Protein AF-A0A661B472-F1 (afdb_monomer_lite)

Radius of gyration: 20.96 Å; chains: 1; bounding box: 34×39×76 Å

Structure (mmCIF, N/CA/C/O backbone):
data_AF-A0A661B472-F1
#
_entry.id   AF-A0A661B472-F1
#
loop_
_atom_site.group_PDB
_atom_site.id
_atom_site.type_symbol
_atom_site.label_atom_id
_atom_site.label_alt_id
_atom_site.label_comp_id
_atom_site.label_asym_id
_atom_site.label_entity_id
_atom_site.label_seq_id
_atom_site.pdbx_PDB_ins_code
_atom_site.Cartn_x
_atom_site.Cartn_y
_atom_site.Cartn_z
_atom_site.occupancy
_atom_site.B_iso_or_equiv
_atom_site.auth_seq_id
_atom_site.auth_comp_id
_atom_site.auth_asym_id
_atom_site.auth_atom_id
_atom_site.pdbx_PDB_model_num
ATOM 1 N N . MET A 1 1 ? 17.988 5.724 -8.529 1.00 59.34 1 MET A N 1
ATOM 2 C CA . MET A 1 1 ? 16.675 5.084 -8.327 1.00 59.34 1 MET A CA 1
ATOM 3 C C . MET A 1 1 ? 15.599 6.137 -8.534 1.00 59.34 1 MET A C 1
ATOM 5 O O . MET A 1 1 ? 15.935 7.316 -8.488 1.00 59.34 1 MET A O 1
ATOM 9 N N . THR A 1 2 ? 14.362 5.746 -8.835 1.00 67.50 2 THR A N 1
ATOM 10 C CA . THR A 1 2 ? 13.225 6.681 -8.878 1.00 67.50 2 THR A CA 1
ATOM 11 C C . THR A 1 2 ? 12.244 6.299 -7.786 1.00 67.50 2 THR A C 1
ATOM 13 O O . THR A 1 2 ? 11.668 5.210 -7.836 1.00 67.50 2 THR A O 1
ATOM 16 N N . ASP A 1 3 ? 12.082 7.196 -6.822 1.00 73.06 3 ASP A N 1
ATOM 17 C CA . ASP A 1 3 ? 11.062 7.121 -5.786 1.00 73.06 3 ASP A CA 1
ATOM 18 C C . ASP A 1 3 ? 9.751 7.672 -6.338 1.00 73.06 3 ASP A C 1
ATOM 20 O O . ASP A 1 3 ? 9.661 8.852 -6.678 1.00 73.06 3 ASP A O 1
ATOM 24 N N . ASN A 1 4 ? 8.733 6.818 -6.430 1.00 85.06 4 ASN A N 1
ATOM 25 C CA . ASN A 1 4 ? 7.393 7.231 -6.828 1.00 85.06 4 ASN A CA 1
ATOM 26 C C . ASN A 1 4 ? 6.457 7.117 -5.627 1.00 85.06 4 ASN A C 1
ATOM 28 O O . ASN A 1 4 ? 6.418 6.088 -4.951 1.00 85.06 4 ASN A O 1
ATOM 32 N N . VAL A 1 5 ? 5.710 8.186 -5.352 1.00 89.44 5 VAL A N 1
ATOM 33 C CA . VAL A 1 5 ? 4.628 8.155 -4.365 1.00 89.44 5 VAL A CA 1
ATOM 34 C C . VAL A 1 5 ? 3.355 7.738 -5.087 1.00 89.44 5 VAL A C 1
ATOM 36 O O . VAL A 1 5 ? 2.920 8.393 -6.031 1.00 89.44 5 VAL A O 1
ATOM 39 N N . GLU A 1 6 ? 2.771 6.632 -4.645 1.00 90.75 6 GLU A N 1
ATOM 40 C CA . GLU A 1 6 ? 1.539 6.065 -5.185 1.00 90.75 6 GLU A CA 1
ATOM 41 C C . GLU A 1 6 ? 0.468 5.985 -4.093 1.00 90.75 6 GLU A C 1
ATOM 43 O O . GLU A 1 6 ? 0.762 6.026 -2.898 1.00 90.75 6 GLU A O 1
ATOM 48 N N . SER A 1 7 ? -0.797 5.854 -4.500 1.00 91.31 7 SER A N 1
ATOM 49 C CA . SER A 1 7 ? -1.911 5.672 -3.569 1.00 91.31 7 SER A CA 1
ATOM 50 C C . SER A 1 7 ? -2.473 4.258 -3.663 1.00 91.31 7 SER A C 1
ATOM 52 O O . SER A 1 7 ? -2.748 3.747 -4.748 1.00 91.31 7 SER A O 1
ATOM 54 N N . VAL A 1 8 ? -2.668 3.619 -2.510 1.00 91.81 8 VAL A N 1
ATOM 55 C CA . VAL A 1 8 ? -3.311 2.310 -2.401 1.00 91.81 8 VAL A CA 1
ATOM 56 C C . VAL A 1 8 ? -4.576 2.426 -1.573 1.00 91.81 8 VAL A C 1
ATOM 58 O O . VAL A 1 8 ? -4.615 3.050 -0.515 1.00 91.81 8 VAL A O 1
ATOM 61 N N . THR A 1 9 ? -5.643 1.818 -2.069 1.00 92.62 9 THR A N 1
ATOM 62 C CA . THR A 1 9 ? -6.937 1.815 -1.396 1.00 92.62 9 THR A CA 1
ATOM 63 C C . THR A 1 9 ? -7.198 0.449 -0.781 1.00 92.62 9 THR A C 1
ATOM 65 O O . THR A 1 9 ? -7.338 -0.541 -1.495 1.00 92.62 9 THR A O 1
ATOM 68 N N . ILE A 1 10 ? -7.339 0.407 0.541 1.00 90.62 10 ILE A N 1
ATOM 69 C CA . ILE A 1 10 ? -7.820 -0.766 1.266 1.00 90.62 10 ILE A CA 1
ATOM 70 C C . ILE A 1 10 ? -9.335 -0.640 1.394 1.00 90.62 10 ILE A C 1
ATOM 72 O O . ILE A 1 10 ? -9.843 0.192 2.146 1.00 90.62 10 ILE A O 1
ATOM 76 N N . ALA A 1 11 ? -10.068 -1.454 0.632 1.00 89.12 11 ALA A N 1
ATOM 77 C CA . ALA A 1 11 ? -11.529 -1.398 0.584 1.00 89.12 11 ALA A CA 1
ATOM 78 C C . ALA A 1 11 ?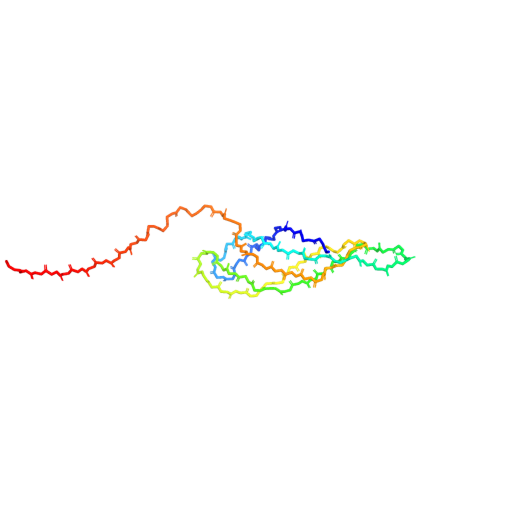 -12.186 -1.732 1.933 1.00 89.12 11 ALA A C 1
ATOM 80 O O . ALA A 1 11 ? -13.230 -1.172 2.262 1.00 89.12 11 ALA A O 1
ATOM 81 N N . PHE A 1 12 ? -11.563 -2.617 2.714 1.00 89.56 12 PHE A N 1
ATOM 82 C CA . PHE A 1 12 ? -12.119 -3.109 3.966 1.00 89.56 12 PHE A CA 1
ATOM 83 C C . PHE A 1 12 ? -11.048 -3.197 5.052 1.00 89.56 12 PHE A C 1
ATOM 85 O O . PHE A 1 12 ? -10.252 -4.133 5.093 1.00 89.56 12 PHE A O 1
ATOM 92 N N . CYS A 1 13 ? -11.035 -2.214 5.953 1.00 89.81 13 CYS A N 1
ATOM 93 C CA . CYS A 1 13 ? -10.231 -2.288 7.165 1.00 89.81 13 CYS A CA 1
ATOM 94 C C . CYS A 1 13 ? -10.798 -3.365 8.109 1.00 89.81 13 CYS A C 1
ATOM 96 O O . CYS A 1 13 ? -11.981 -3.289 8.460 1.00 89.81 13 CYS A O 1
ATOM 98 N N . PRO A 1 14 ? -9.986 -4.325 8.590 1.00 92.50 14 PRO A N 1
ATOM 99 C CA . PRO A 1 14 ? -10.469 -5.385 9.474 1.00 92.50 14 PRO A CA 1
ATOM 100 C C . PRO A 1 14 ? -11.004 -4.855 10.811 1.00 92.50 14 PRO A C 1
ATOM 102 O O . PRO A 1 14 ? -11.879 -5.497 11.393 1.00 92.50 14 PRO A O 1
ATOM 105 N N . PHE A 1 15 ? -10.553 -3.676 11.254 1.00 92.69 15 PHE A N 1
ATOM 106 C CA . PHE A 1 15 ? -10.926 -3.087 12.541 1.00 92.69 15 PHE A CA 1
ATOM 107 C C . PHE A 1 15 ? -12.156 -2.183 12.462 1.00 92.69 15 PHE A C 1
ATOM 109 O O . PHE A 1 15 ? -13.135 -2.417 13.159 1.00 92.69 15 PHE A O 1
ATOM 116 N N . CYS A 1 16 ? -12.144 -1.164 11.598 1.00 90.19 16 CYS A N 1
ATOM 117 C CA . CYS A 1 16 ? -13.247 -0.198 11.539 1.00 90.19 16 CYS A CA 1
ATOM 118 C C . CYS A 1 16 ? -14.263 -0.472 10.420 1.00 90.19 16 CYS A C 1
ATOM 120 O O . CYS A 1 16 ? -15.229 0.276 10.290 1.00 90.19 16 CYS A O 1
ATOM 122 N N . LYS A 1 17 ? -14.040 -1.512 9.600 1.00 91.06 17 LYS A N 1
ATOM 123 C CA . LYS A 1 17 ? -14.922 -1.941 8.498 1.00 91.06 17 LYS A CA 1
ATOM 124 C C . LYS A 1 17 ? -15.164 -0.869 7.425 1.00 91.06 17 LYS A C 1
ATOM 126 O O . LYS A 1 17 ? -16.118 -0.961 6.658 1.00 91.06 17 LYS A O 1
ATOM 131 N N . ARG A 1 18 ? -14.302 0.152 7.358 1.00 89.81 18 ARG A N 1
ATOM 132 C CA . ARG A 1 18 ? -14.358 1.238 6.367 1.00 89.81 18 ARG A CA 1
ATOM 133 C C . ARG A 1 18 ? -13.238 1.114 5.339 1.00 89.81 18 ARG A C 1
ATOM 135 O O . ARG A 1 18 ? -12.234 0.438 5.565 1.00 89.81 18 ARG A O 1
ATOM 142 N N . LYS A 1 19 ? -13.432 1.818 4.227 1.00 92.38 19 LYS A N 1
ATOM 143 C CA . LYS A 1 19 ? -12.437 2.035 3.181 1.00 92.38 19 LYS A CA 1
ATOM 144 C C . LYS A 1 19 ? -11.416 3.083 3.627 1.00 92.38 19 LYS A C 1
ATOM 146 O O . LYS A 1 19 ? -11.800 4.129 4.153 1.00 92.38 19 LYS A O 1
ATOM 151 N N . HIS A 1 20 ? -10.139 2.828 3.363 1.00 91.12 20 HIS A N 1
ATOM 152 C CA . HIS A 1 20 ? -9.043 3.763 3.614 1.00 91.12 20 HIS A CA 1
ATOM 153 C C . HIS A 1 20 ? -8.125 3.870 2.406 1.00 91.12 20 HIS A C 1
ATOM 155 O O . HIS A 1 20 ? -7.875 2.875 1.727 1.00 91.12 20 HIS A O 1
ATOM 161 N N . THR A 1 21 ? -7.603 5.068 2.176 1.00 92.88 21 THR A N 1
ATOM 162 C CA . THR A 1 21 ? -6.562 5.319 1.180 1.00 92.88 21 THR A CA 1
ATOM 163 C C . THR A 1 21 ? -5.264 5.619 1.912 1.00 92.88 21 THR A C 1
ATOM 165 O O . THR A 1 21 ? -5.262 6.346 2.906 1.00 92.88 21 THR A O 1
ATOM 168 N N . TYR A 1 22 ? -4.178 5.024 1.439 1.00 92.94 22 TYR A N 1
ATOM 169 C CA . TYR A 1 22 ? -2.839 5.172 1.979 1.00 92.94 22 TYR A CA 1
ATOM 170 C C . TYR A 1 22 ? -1.895 5.642 0.887 1.00 92.94 22 TYR A C 1
ATOM 172 O O . TYR A 1 22 ? -2.031 5.245 -0.269 1.00 92.94 22 TYR A O 1
ATOM 180 N N . GLU A 1 23 ? -0.924 6.453 1.274 1.00 94.12 23 GLU A N 1
ATOM 181 C CA . GLU A 1 23 ? 0.228 6.770 0.445 1.00 94.12 23 GLU A CA 1
ATOM 182 C C . GLU A 1 23 ? 1.317 5.730 0.687 1.00 94.12 23 GLU A C 1
ATOM 184 O O . GLU A 1 23 ? 1.637 5.375 1.827 1.00 94.12 23 GLU A O 1
ATOM 189 N N . ILE A 1 24 ? 1.872 5.232 -0.409 1.00 93.75 24 ILE A N 1
ATOM 190 C CA . ILE A 1 24 ? 2.994 4.308 -0.415 1.00 93.75 24 ILE A CA 1
ATOM 191 C C . ILE A 1 24 ? 4.129 4.912 -1.232 1.00 93.75 24 ILE A C 1
ATOM 193 O O . ILE A 1 24 ? 3.906 5.531 -2.271 1.00 93.75 24 ILE A O 1
ATOM 197 N N . ARG A 1 25 ? 5.359 4.717 -0.772 1.00 93.75 25 ARG A N 1
ATOM 198 C CA . ARG A 1 25 ? 6.560 4.990 -1.552 1.00 93.75 25 ARG A CA 1
ATOM 199 C C . ARG A 1 25 ? 6.990 3.692 -2.214 1.00 93.75 25 ARG A C 1
ATOM 201 O O . ARG A 1 25 ? 7.234 2.700 -1.528 1.00 93.75 25 ARG A O 1
ATOM 208 N N . VAL A 1 26 ? 7.051 3.696 -3.538 1.00 91.81 26 VAL A N 1
ATOM 209 C CA . VAL A 1 26 ? 7.505 2.565 -4.345 1.00 91.81 26 VAL A CA 1
ATOM 210 C C . VAL A 1 26 ? 8.840 2.939 -4.965 1.00 91.81 26 VAL A C 1
ATOM 212 O O . VAL A 1 26 ? 8.938 3.870 -5.766 1.00 91.81 26 VAL A O 1
ATOM 215 N N . GLU A 1 27 ? 9.870 2.193 -4.594 1.00 90.69 27 GLU A N 1
ATOM 216 C CA . GLU A 1 27 ? 11.186 2.316 -5.194 1.00 90.69 27 GLU A CA 1
ATOM 217 C C . GLU A 1 27 ? 11.269 1.356 -6.382 1.00 90.69 27 GLU A C 1
ATOM 219 O O . GLU A 1 27 ? 10.952 0.164 -6.269 1.00 90.69 27 GLU A O 1
ATOM 224 N N . ARG A 1 28 ? 11.664 1.889 -7.542 1.00 88.56 28 ARG A N 1
ATOM 225 C CA . ARG A 1 28 ? 11.838 1.106 -8.768 1.00 88.56 28 ARG A CA 1
ATOM 226 C C . ARG A 1 28 ? 13.281 1.157 -9.254 1.00 88.56 28 ARG A C 1
ATOM 228 O O . ARG A 1 28 ? 13.913 2.220 -9.291 1.00 88.56 28 ARG A O 1
ATOM 235 N N . SER A 1 29 ? 13.787 0.004 -9.680 1.00 85.44 29 SER A N 1
ATOM 236 C CA . SER A 1 29 ? 15.100 -0.154 -10.306 1.00 85.44 29 SER A CA 1
ATOM 237 C C . SER A 1 29 ? 14.963 -0.541 -11.774 1.00 85.44 29 SER A C 1
ATOM 239 O O . SER A 1 29 ? 14.069 -1.293 -12.155 1.00 85.44 29 SER A O 1
ATOM 241 N N . LYS A 1 30 ? 15.867 -0.033 -12.622 1.00 82.62 30 LYS A N 1
ATOM 242 C CA . LYS A 1 30 ? 15.898 -0.401 -14.043 1.00 82.62 30 LYS A CA 1
ATOM 243 C C . LYS A 1 30 ? 16.301 -1.858 -14.200 1.00 82.62 30 LYS A C 1
ATOM 245 O O . LYS A 1 30 ? 17.335 -2.279 -13.679 1.00 82.62 30 LYS A O 1
ATOM 250 N N . ARG A 1 31 ? 15.542 -2.596 -15.003 1.00 72.62 31 ARG A N 1
ATOM 251 C CA . ARG A 1 31 ? 15.881 -3.965 -15.368 1.00 72.62 31 ARG A CA 1
ATOM 252 C C . ARG A 1 31 ? 16.881 -3.966 -16.516 1.00 72.62 31 ARG A C 1
ATOM 254 O O . ARG A 1 31 ? 16.624 -3.422 -17.587 1.00 72.62 31 ARG A O 1
ATOM 261 N N . LYS A 1 32 ? 18.035 -4.608 -16.323 1.00 68.00 32 LYS A N 1
ATOM 262 C CA . LYS A 1 32 ? 18.983 -4.867 -17.416 1.00 68.00 32 LYS A CA 1
ATOM 263 C C . LYS A 1 32 ? 18.499 -6.077 -18.215 1.00 68.00 32 LYS A C 1
ATOM 265 O O . LYS A 1 32 ? 18.949 -7.193 -17.972 1.00 68.00 32 LYS A O 1
ATOM 270 N N . THR A 1 33 ? 17.567 -5.889 -19.147 1.00 59.97 33 THR A N 1
ATOM 271 C CA . THR A 1 33 ? 17.095 -6.988 -20.007 1.00 59.97 33 THR A CA 1
ATOM 272 C C . THR A 1 33 ? 17.072 -6.608 -21.485 1.00 59.97 33 THR A C 1
ATOM 274 O O . THR A 1 33 ? 16.371 -5.690 -21.883 1.00 59.97 33 THR A O 1
ATOM 277 N N . ASN A 1 34 ? 17.783 -7.388 -22.309 1.00 55.50 34 ASN A N 1
ATOM 278 C CA . ASN A 1 34 ? 17.848 -7.278 -23.779 1.00 55.50 34 ASN A CA 1
ATOM 279 C C . ASN A 1 34 ? 16.661 -7.954 -24.511 1.00 55.50 34 ASN A C 1
ATOM 281 O O . ASN A 1 34 ? 16.738 -8.242 -25.703 1.00 55.50 34 ASN A O 1
ATOM 285 N N . LYS A 1 35 ? 15.568 -8.274 -23.807 1.00 59.34 35 LYS A N 1
ATOM 286 C CA . LYS A 1 35 ? 14.391 -8.968 -24.359 1.00 59.34 35 LYS A CA 1
ATOM 287 C C . LYS A 1 35 ? 13.135 -8.153 -24.081 1.00 59.34 35 LYS A C 1
ATOM 289 O O . LYS A 1 35 ? 13.042 -7.552 -23.017 1.00 59.34 35 LYS A O 1
ATOM 294 N N . LYS A 1 36 ? 12.168 -8.182 -25.010 1.00 58.72 36 LYS A N 1
ATOM 295 C CA . LYS A 1 36 ? 10.833 -7.583 -24.840 1.00 58.72 36 LYS A CA 1
ATOM 296 C C . LYS A 1 36 ? 10.200 -8.119 -23.553 1.00 58.72 36 LYS A C 1
ATOM 298 O O . LYS A 1 36 ? 9.787 -9.275 -23.494 1.00 58.72 36 LYS A O 1
ATOM 303 N N . THR A 1 37 ? 10.187 -7.301 -22.515 1.00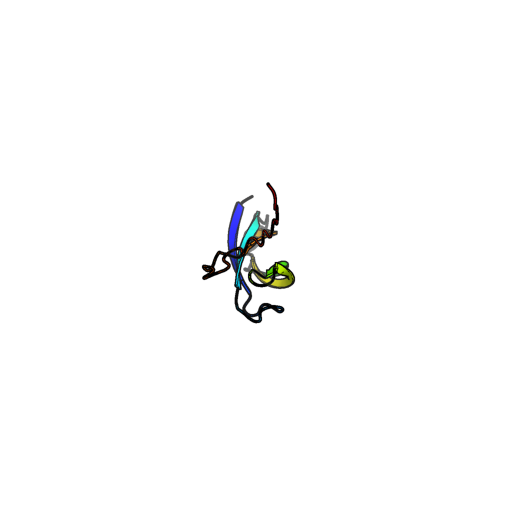 64.19 37 THR A N 1
ATOM 304 C CA . THR A 1 37 ? 9.603 -7.614 -21.216 1.00 64.19 37 THR A CA 1
ATOM 305 C C . THR A 1 37 ? 8.125 -7.240 -21.224 1.00 64.19 37 THR A C 1
ATOM 307 O O . THR A 1 37 ? 7.720 -6.219 -21.772 1.00 64.19 37 THR A O 1
ATOM 310 N N . VAL A 1 38 ? 7.296 -8.116 -20.661 1.00 68.94 38 VAL A N 1
ATOM 311 C CA . VAL A 1 38 ? 5.850 -7.904 -20.519 1.00 68.94 38 VAL A CA 1
ATOM 312 C C . VAL A 1 38 ? 5.599 -7.305 -19.132 1.00 68.94 38 VAL A C 1
ATOM 314 O O . VAL A 1 38 ? 6.249 -7.767 -18.188 1.00 68.94 38 VAL A O 1
ATOM 317 N N . PRO A 1 39 ? 4.677 -6.334 -18.979 1.00 76.12 39 PRO A N 1
ATOM 318 C CA . PRO A 1 39 ? 4.265 -5.842 -17.668 1.00 76.12 39 PRO A CA 1
ATOM 319 C C . PRO A 1 39 ? 3.846 -6.990 -16.746 1.00 76.12 39 PRO A C 1
ATOM 321 O O . PRO A 1 39 ? 3.154 -7.922 -17.169 1.00 76.12 39 PRO A O 1
ATOM 324 N N . ARG A 1 40 ? 4.267 -6.940 -15.482 1.00 8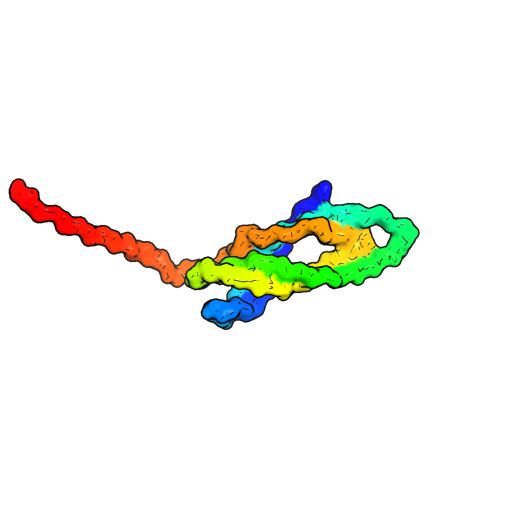2.19 40 ARG A N 1
ATOM 325 C CA . ARG A 1 40 ? 3.965 -7.974 -14.481 1.00 82.19 40 ARG A CA 1
ATOM 326 C C . ARG A 1 40 ? 3.172 -7.388 -13.328 1.00 82.19 40 ARG A C 1
ATOM 328 O O . ARG A 1 40 ? 3.163 -6.187 -13.101 1.00 82.19 40 ARG A O 1
ATOM 335 N N . ARG A 1 41 ? 2.476 -8.252 -12.596 1.00 88.44 41 ARG A N 1
ATOM 336 C CA . ARG A 1 41 ? 1.793 -7.889 -11.353 1.00 88.44 41 ARG A CA 1
ATOM 337 C C . ARG A 1 41 ? 2.552 -8.509 -10.192 1.00 88.44 41 ARG A C 1
ATOM 339 O O . ARG A 1 41 ? 2.781 -9.717 -10.198 1.00 88.44 41 ARG A O 1
ATOM 346 N N . LYS A 1 42 ? 2.923 -7.692 -9.210 1.00 87.56 42 LYS A N 1
ATOM 347 C CA . LYS A 1 42 ? 3.611 -8.120 -7.995 1.00 87.56 42 LYS A CA 1
ATOM 348 C C . LYS A 1 42 ? 2.692 -7.933 -6.801 1.00 87.56 42 LYS A C 1
ATOM 350 O O . LYS A 1 42 ? 2.236 -6.827 -6.525 1.00 87.56 42 LYS A O 1
ATOM 355 N N . THR A 1 43 ? 2.427 -9.023 -6.095 1.00 92.44 43 THR A N 1
ATOM 356 C CA . THR A 1 43 ? 1.706 -8.979 -4.823 1.00 92.44 43 THR A CA 1
ATOM 357 C C . THR A 1 43 ? 2.687 -8.618 -3.716 1.00 92.44 43 THR A C 1
ATOM 359 O O . THR A 1 43 ? 3.731 -9.255 -3.581 1.00 92.44 43 THR A O 1
ATOM 362 N N . VAL A 1 44 ? 2.358 -7.600 -2.927 1.00 92.12 44 VAL A N 1
ATOM 363 C CA . VA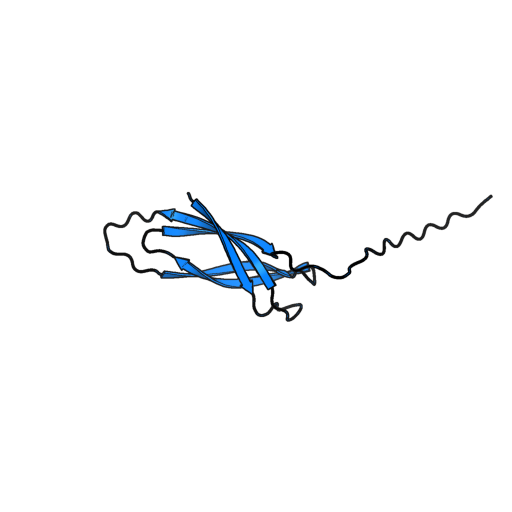L A 1 44 ? 3.175 -7.109 -1.817 1.00 92.12 44 VAL A CA 1
ATOM 364 C C . VAL A 1 44 ? 2.324 -7.090 -0.557 1.00 92.12 44 VAL A C 1
ATOM 366 O O . VAL A 1 44 ? 1.204 -6.588 -0.573 1.00 92.12 44 VAL A O 1
ATOM 369 N N . THR A 1 45 ? 2.866 -7.613 0.541 1.00 94.62 45 THR A N 1
ATOM 370 C CA . THR A 1 45 ? 2.236 -7.550 1.865 1.00 94.62 45 THR A CA 1
ATOM 371 C C . THR A 1 45 ? 2.957 -6.515 2.714 1.00 94.62 45 THR A C 1
ATOM 373 O O . THR A 1 45 ? 4.180 -6.578 2.859 1.00 94.62 45 THR A O 1
ATOM 376 N N . LYS A 1 46 ? 2.212 -5.561 3.278 1.00 95.19 46 LYS A N 1
ATOM 377 C CA . LYS A 1 46 ? 2.738 -4.552 4.210 1.00 95.19 46 LYS A CA 1
ATOM 378 C C . LYS A 1 46 ? 1.816 -4.362 5.404 1.00 95.19 46 LYS A C 1
ATOM 380 O O . LYS A 1 46 ? 0.633 -4.696 5.342 1.00 95.19 46 LYS A O 1
ATOM 385 N N . ALA A 1 47 ? 2.388 -3.819 6.474 1.00 93.81 47 ALA A N 1
ATOM 386 C CA . ALA A 1 47 ? 1.647 -3.358 7.634 1.00 93.81 47 ALA A CA 1
ATOM 387 C C . ALA A 1 47 ? 1.020 -1.985 7.344 1.00 93.81 47 ALA A C 1
ATOM 389 O O . ALA A 1 47 ? 1.671 -1.096 6.797 1.00 93.81 47 ALA A O 1
ATOM 390 N N . PHE A 1 48 ? -0.240 -1.828 7.727 1.00 93.62 48 PHE A N 1
ATOM 391 C CA . PHE A 1 48 ? -1.032 -0.611 7.626 1.00 93.62 48 PHE A CA 1
ATOM 392 C C . PHE A 1 48 ? -1.608 -0.279 8.998 1.00 93.62 48 PHE A C 1
ATOM 394 O O . PHE A 1 48 ? -2.010 -1.173 9.740 1.00 93.62 48 PHE A O 1
ATOM 401 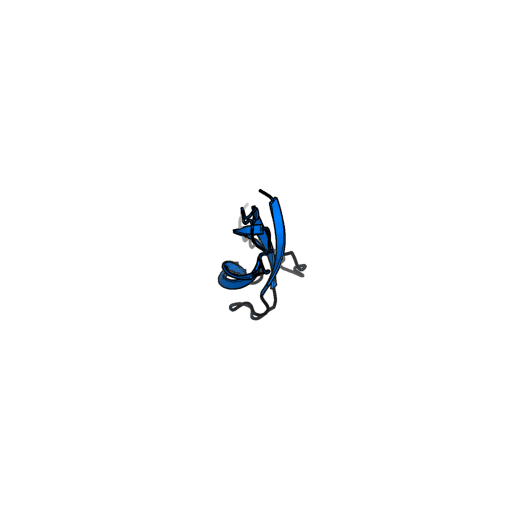N N . THR A 1 49 ? -1.718 1.009 9.309 1.00 93.06 49 THR A N 1
ATOM 402 C CA . THR A 1 49 ? -2.355 1.479 10.544 1.00 93.06 49 THR A CA 1
ATOM 403 C C . THR A 1 49 ? -3.762 1.977 10.238 1.00 93.06 49 THR A C 1
ATOM 405 O O . THR A 1 49 ? -3.968 2.785 9.329 1.00 93.06 49 THR A O 1
ATOM 408 N N . CYS A 1 50 ? -4.763 1.500 10.971 1.00 91.00 50 CYS A N 1
ATOM 409 C CA . CYS A 1 50 ? -6.133 1.982 10.855 1.00 91.00 50 CYS A CA 1
ATOM 410 C C . CYS A 1 50 ? -6.210 3.445 11.336 1.00 91.00 50 CYS A C 1
ATOM 412 O O . CYS A 1 50 ? -5.957 3.697 12.513 1.00 91.00 50 CYS A O 1
ATOM 414 N N . PRO A 1 51 ? -6.619 4.415 10.496 1.00 89.75 51 PRO A N 1
ATOM 415 C CA . PRO A 1 51 ? -6.707 5.819 10.904 1.00 89.75 51 PRO A CA 1
ATOM 416 C C . PRO A 1 51 ? -7.778 6.076 11.975 1.00 89.75 51 PRO A C 1
ATOM 418 O O . PRO A 1 51 ? -7.712 7.077 12.678 1.00 89.75 51 PRO A O 1
ATOM 421 N N . ASN A 1 52 ? -8.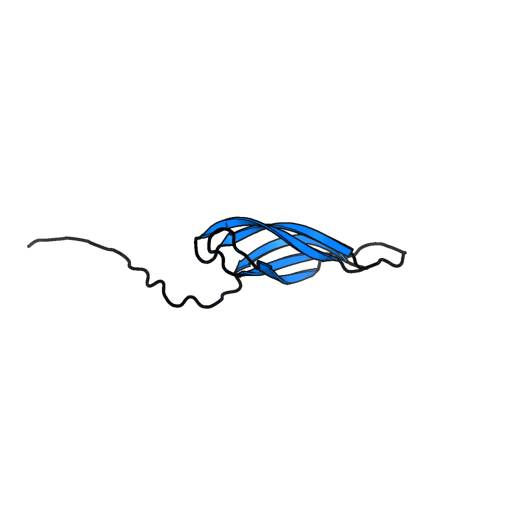768 5.189 12.116 1.00 89.12 52 ASN A N 1
ATOM 422 C CA . ASN A 1 52 ? -9.859 5.369 13.079 1.00 89.12 52 ASN A CA 1
ATOM 423 C C . ASN A 1 52 ? -9.539 4.802 14.467 1.00 89.12 52 ASN A C 1
ATOM 425 O O . ASN A 1 52 ? -9.908 5.404 15.478 1.00 89.12 52 ASN A O 1
ATOM 429 N N . THR A 1 53 ? -8.907 3.626 14.518 1.00 89.38 53 THR A N 1
ATOM 430 C CA . THR A 1 53 ? -8.657 2.892 15.770 1.00 89.38 53 THR A CA 1
ATOM 431 C C . THR A 1 53 ? -7.201 2.954 16.219 1.00 89.38 53 THR A C 1
ATOM 433 O O . THR A 1 53 ? -6.946 2.744 17.394 1.00 89.38 53 THR A O 1
ATOM 436 N N . GLY A 1 54 ? -6.255 3.253 15.323 1.00 90.31 54 GLY A N 1
ATOM 437 C CA . GLY A 1 54 ? -4.815 3.185 15.602 1.00 90.31 54 GLY A CA 1
ATOM 438 C C . GLY A 1 54 ? -4.224 1.772 15.526 1.00 90.31 54 GLY A C 1
ATOM 439 O O . GLY A 1 54 ? -3.013 1.617 15.624 1.00 90.31 54 GLY A O 1
ATOM 440 N N . GLU A 1 55 ? -5.056 0.753 15.305 1.00 92.19 55 GLU A N 1
ATOM 441 C CA . GLU A 1 55 ? -4.639 -0.652 15.233 1.00 92.19 55 GLU A CA 1
ATOM 442 C C . GLU A 1 55 ? -3.860 -0.965 13.948 1.00 92.19 55 GLU A C 1
ATOM 444 O O . GLU A 1 55 ? -4.216 -0.493 12.861 1.00 92.19 55 GLU A O 1
ATOM 449 N N . VAL A 1 56 ? -2.832 -1.809 14.057 1.00 94.00 56 VAL A N 1
ATOM 450 C CA . VAL A 1 56 ? -1.978 -2.222 12.933 1.00 94.00 56 VAL A CA 1
ATOM 451 C C . VAL A 1 56 ? -2.463 -3.552 12.355 1.00 94.00 56 VAL A C 1
ATOM 453 O O . VAL A 1 56 ? -2.747 -4.496 13.085 1.00 94.00 56 VAL A O 1
ATOM 456 N N . PHE A 1 57 ? -2.545 -3.651 11.028 1.00 93.50 57 PHE A N 1
ATOM 457 C CA . PHE A 1 57 ? -2.884 -4.885 10.315 1.00 93.50 57 PHE A CA 1
ATOM 458 C C . PHE A 1 57 ? -2.002 -5.093 9.089 1.00 93.50 57 PHE A C 1
ATOM 460 O O . PHE A 1 57 ? -1.593 -4.141 8.431 1.00 93.50 57 PHE A O 1
ATOM 467 N N . ASN A 1 58 ? -1.765 -6.353 8.729 1.00 94.62 58 ASN A N 1
ATOM 468 C CA . ASN A 1 58 ? -1.103 -6.699 7.476 1.00 94.62 58 ASN A CA 1
ATOM 469 C C . ASN A 1 58 ? -2.129 -6.808 6.346 1.00 94.62 58 ASN A C 1
ATOM 471 O O . ASN A 1 58 ? -3.173 -7.440 6.507 1.00 94.62 58 ASN A O 1
ATOM 475 N N . CYS A 1 59 ? -1.824 -6.219 5.192 1.00 93.44 59 CYS A N 1
ATOM 476 C CA . CYS A 1 59 ? -2.652 -6.327 3.998 1.00 93.44 59 CYS A CA 1
ATOM 477 C C . CYS A 1 59 ? -1.787 -6.579 2.762 1.00 93.44 59 CYS A C 1
ATOM 479 O O . CYS A 1 59 ? -0.717 -5.985 2.606 1.00 93.44 59 CYS A O 1
ATOM 481 N N . ALA A 1 60 ? -2.264 -7.473 1.896 1.00 93.50 60 ALA A N 1
ATOM 482 C CA . ALA A 1 60 ? -1.663 -7.739 0.600 1.00 93.50 60 ALA A CA 1
ATOM 483 C C . ALA A 1 60 ? -2.349 -6.893 -0.477 1.00 93.50 60 ALA A C 1
ATOM 485 O O . ALA A 1 60 ? -3.576 -6.827 -0.539 1.00 93.50 60 ALA A O 1
ATOM 486 N N . PHE A 1 61 ? -1.558 -6.271 -1.344 1.00 91.00 61 PHE A N 1
ATOM 487 C CA . PHE A 1 61 ? -2.034 -5.499 -2.487 1.00 91.00 61 PHE A CA 1
ATOM 488 C C . PHE A 1 61 ? -1.173 -5.782 -3.715 1.00 91.00 61 PHE A C 1
ATOM 490 O O . PHE A 1 61 ? -0.057 -6.292 -3.614 1.00 91.00 61 PHE A O 1
ATOM 497 N N . VAL A 1 62 ? -1.720 -5.490 -4.891 1.00 91.94 62 VAL A N 1
ATOM 498 C CA . VAL A 1 62 ? -1.059 -5.756 -6.168 1.00 91.94 62 VAL A CA 1
ATOM 499 C C . VAL A 1 62 ? -0.525 -4.451 -6.735 1.00 91.94 62 VAL A C 1
ATOM 501 O O . VAL A 1 62 ? -1.282 -3.502 -6.919 1.00 91.94 62 VAL A O 1
ATOM 504 N N . LEU A 1 63 ? 0.767 -4.432 -7.045 1.00 90.94 63 LEU A N 1
ATOM 505 C CA . LEU A 1 63 ? 1.422 -3.367 -7.792 1.00 90.94 63 LEU A CA 1
ATOM 506 C C . LEU A 1 63 ? 1.750 -3.843 -9.205 1.00 90.94 63 LEU A C 1
ATOM 508 O O . LEU A 1 63 ? 2.038 -5.022 -9.429 1.00 90.94 63 LEU A O 1
ATOM 512 N N . SER A 1 64 ? 1.701 -2.920 -10.160 1.00 86.50 64 SER A N 1
ATOM 513 C CA . SER A 1 64 ? 2.131 -3.194 -11.530 1.00 86.50 64 SER A CA 1
ATOM 514 C C . SER A 1 64 ? 3.625 -2.902 -11.659 1.00 86.50 64 SER A C 1
ATOM 516 O O . SER A 1 64 ? 4.084 -1.827 -11.285 1.00 86.50 64 SER A O 1
ATOM 518 N N . GLU A 1 65 ? 4.372 -3.871 -12.174 1.00 82.88 65 GLU A N 1
ATOM 519 C CA . GLU A 1 65 ? 5.760 -3.720 -12.604 1.00 82.88 65 GLU A CA 1
ATOM 520 C C . GLU A 1 65 ? 5.772 -3.421 -14.102 1.00 82.88 65 GLU A C 1
ATOM 522 O O . GLU A 1 65 ? 5.131 -4.127 -14.894 1.00 82.88 65 GLU A O 1
ATOM 527 N N . GLU A 1 66 ? 6.486 -2.368 -14.489 1.00 79.25 66 GLU A N 1
ATOM 528 C CA . GLU A 1 66 ? 6.647 -2.006 -15.893 1.00 79.25 66 GLU A CA 1
ATOM 529 C C . GLU A 1 66 ? 7.608 -2.986 -16.580 1.00 79.25 66 GLU A C 1
ATOM 531 O O . GLU A 1 66 ? 8.239 -3.846 -15.965 1.00 79.25 66 GLU A O 1
ATOM 536 N N . ALA A 1 67 ? 7.701 -2.894 -17.903 1.00 74.50 67 ALA A N 1
ATOM 537 C CA . ALA A 1 67 ? 8.563 -3.780 -18.673 1.00 74.50 67 ALA A CA 1
ATOM 538 C C . ALA A 1 67 ? 10.053 -3.566 -18.329 1.00 74.50 67 ALA A C 1
ATOM 540 O O . ALA A 1 67 ? 10.824 -4.521 -18.217 1.00 74.50 67 ALA A O 1
ATOM 541 N N . ASP A 1 68 ? 10.463 -2.316 -18.164 1.00 78.56 68 ASP A N 1
ATOM 542 C CA . ASP A 1 68 ? 11.843 -1.871 -17.983 1.00 78.56 68 ASP A CA 1
ATOM 543 C C . ASP A 1 68 ? 12.189 -1.509 -16.530 1.00 78.56 68 ASP A C 1
ATOM 545 O O . ASP A 1 68 ? 13.353 -1.224 -16.230 1.00 78.56 68 ASP A O 1
ATOM 549 N N . SER A 1 69 ? 11.217 -1.578 -15.615 1.00 80.12 69 SER A N 1
ATOM 550 C CA . SER A 1 69 ? 11.403 -1.289 -14.195 1.00 80.12 69 SER A CA 1
ATOM 551 C C . SER A 1 69 ? 10.837 -2.402 -13.306 1.00 80.12 69 SER A C 1
ATOM 553 O O . SER A 1 69 ? 9.765 -2.949 -13.552 1.00 80.12 69 SER A O 1
ATOM 555 N N . GLU A 1 70 ? 11.583 -2.779 -12.271 1.00 86.19 70 GLU A N 1
ATOM 556 C CA . GLU A 1 70 ? 11.133 -3.728 -11.248 1.00 86.19 70 GLU A CA 1
ATOM 557 C C . GLU A 1 70 ? 10.999 -3.027 -9.897 1.00 86.19 70 GLU A C 1
ATOM 559 O O . GLU A 1 70 ? 11.699 -2.050 -9.621 1.00 86.19 70 GLU A O 1
ATOM 564 N N . ILE A 1 71 ? 10.087 -3.511 -9.053 1.00 88.81 71 ILE A N 1
ATOM 565 C CA . ILE A 1 71 ? 9.865 -2.930 -7.726 1.00 88.81 71 ILE A CA 1
ATOM 566 C C . ILE A 1 71 ? 10.942 -3.463 -6.781 1.00 88.81 71 ILE A C 1
ATOM 568 O O . ILE A 1 71 ? 10.913 -4.647 -6.420 1.00 88.81 71 ILE A O 1
ATOM 572 N N . SER A 1 72 ? 11.858 -2.593 -6.354 1.00 87.88 72 SER A N 1
ATOM 573 C CA . SER A 1 72 ? 12.926 -2.920 -5.406 1.00 87.88 72 SER A CA 1
ATOM 574 C C . SER A 1 72 ? 12.441 -2.837 -3.960 1.00 87.88 72 SER A C 1
ATOM 576 O O . SER A 1 72 ? 12.711 -3.743 -3.171 1.00 87.88 72 SER A O 1
ATOM 578 N N . SER A 1 73 ? 11.669 -1.801 -3.622 1.00 90.00 73 SER A N 1
ATOM 579 C CA . SER A 1 73 ? 11.164 -1.570 -2.267 1.00 90.00 73 SER A CA 1
ATOM 580 C C . SER A 1 73 ? 9.772 -0.941 -2.269 1.00 90.00 73 SER A C 1
ATOM 582 O O . SER A 1 73 ? 9.352 -0.299 -3.230 1.00 90.00 73 SER A O 1
ATOM 584 N N . VAL A 1 74 ? 9.042 -1.154 -1.172 1.00 92.69 74 VAL A N 1
ATOM 585 C CA . VAL A 1 74 ? 7.735 -0.540 -0.919 1.00 92.69 74 VAL A CA 1
ATOM 586 C C . VAL A 1 74 ? 7.643 -0.162 0.555 1.00 92.69 74 VAL A C 1
ATOM 588 O O . VAL A 1 74 ? 7.847 -1.009 1.429 1.00 92.69 74 VAL A O 1
ATOM 591 N N . GLU A 1 75 ? 7.284 1.081 0.834 1.00 93.38 75 GLU A N 1
ATOM 592 C CA . GLU A 1 75 ? 7.095 1.632 2.175 1.00 93.38 75 GLU A CA 1
ATOM 593 C C . GLU A 1 75 ? 5.698 2.251 2.281 1.00 93.38 75 GLU A C 1
ATOM 595 O O . GLU A 1 75 ? 5.229 2.895 1.346 1.00 93.38 75 GLU A O 1
ATOM 600 N N . VAL A 1 76 ? 5.011 2.046 3.407 1.00 93.56 76 VAL A N 1
ATOM 601 C CA . VAL A 1 76 ? 3.719 2.692 3.678 1.00 93.56 76 VAL A CA 1
ATOM 602 C C . VAL A 1 76 ? 3.995 3.981 4.440 1.00 93.56 76 VAL A C 1
ATOM 604 O O . VAL A 1 76 ? 4.467 3.928 5.570 1.00 93.56 76 VAL A O 1
ATOM 607 N N . ILE A 1 77 ? 3.698 5.127 3.826 1.00 92.88 77 ILE A N 1
ATOM 608 C CA . ILE A 1 77 ? 3.922 6.450 4.426 1.00 92.88 77 ILE A CA 1
ATOM 609 C C . ILE A 1 77 ? 2.845 6.725 5.479 1.00 92.88 77 ILE A C 1
ATOM 611 O O . ILE A 1 77 ? 3.131 7.196 6.578 1.00 92.88 77 ILE A O 1
ATOM 615 N N . GLY A 1 78 ? 1.590 6.415 5.151 1.00 87.81 78 GLY A N 1
ATOM 616 C CA . GLY A 1 78 ? 0.461 6.636 6.047 1.00 87.81 78 GLY A CA 1
ATOM 617 C C . GLY A 1 78 ? -0.857 6.851 5.307 1.00 87.81 78 GLY A C 1
ATOM 618 O O . GLY A 1 78 ? -0.903 6.793 4.079 1.00 87.81 78 GLY A O 1
ATOM 619 N N . PRO A 1 79 ? -1.963 7.051 6.039 1.00 88.69 79 PRO A N 1
ATOM 620 C CA . PRO A 1 79 ? -3.260 7.326 5.438 1.00 88.69 79 PRO A CA 1
ATOM 621 C C . PRO A 1 79 ? -3.264 8.706 4.768 1.00 88.69 79 PRO A C 1
ATOM 623 O O . PRO A 1 79 ? -2.917 9.711 5.392 1.00 88.69 79 PRO A O 1
ATOM 626 N N . THR A 1 80 ? -3.724 8.770 3.518 1.00 82.69 80 THR A N 1
ATOM 627 C CA . THR A 1 80 ? -3.998 10.036 2.828 1.00 82.69 80 THR A CA 1
ATOM 628 C C . THR A 1 80 ? -5.176 10.668 3.559 1.00 82.69 80 THR A C 1
ATOM 630 O O . THR A 1 80 ? -6.273 10.110 3.545 1.00 82.69 80 THR A O 1
ATOM 633 N N . LYS A 1 81 ? -4.947 11.762 4.296 1.00 63.84 81 LYS A N 1
ATOM 634 C CA . LYS A 1 81 ? -5.963 12.394 5.154 1.00 63.84 81 LYS A CA 1
ATOM 635 C C . LYS A 1 81 ? -7.311 12.512 4.425 1.00 63.84 81 LYS A C 1
ATOM 637 O O . LYS A 1 81 ? -7.466 13.351 3.545 1.00 63.84 81 LYS A O 1
ATOM 642 N N . ALA A 1 82 ? -8.305 11.737 4.851 1.00 46.16 82 ALA A N 1
ATOM 643 C CA . ALA A 1 82 ? -9.695 12.165 4.765 1.00 46.16 82 ALA A CA 1
ATOM 644 C C . ALA A 1 82 ? -10.001 12.937 6.063 1.00 46.16 82 ALA A C 1
ATOM 646 O O . ALA A 1 82 ? -9.509 12.541 7.124 1.00 46.16 82 ALA A O 1
ATOM 647 N N . PRO A 1 83 ? -10.733 14.061 6.000 1.00 44.31 83 PRO A N 1
ATOM 648 C CA . PRO A 1 83 ? -10.888 14.980 7.122 1.00 44.31 83 PRO A CA 1
ATOM 649 C C . PRO A 1 83 ? -11.510 14.251 8.314 1.00 44.31 83 PRO A C 1
ATOM 651 O O . PRO A 1 83 ? -12.511 13.557 8.165 1.00 44.31 83 PRO A O 1
ATOM 654 N N . PHE A 1 84 ? -10.937 14.415 9.504 1.00 47.12 84 PHE A N 1
ATOM 655 C CA . PHE A 1 84 ? -11.632 14.074 10.741 1.00 47.12 84 PHE A CA 1
ATOM 656 C C . PHE A 1 84 ? -12.646 15.189 11.042 1.00 47.12 84 PHE A C 1
ATOM 658 O O . PHE A 1 84 ? -12.210 16.285 11.400 1.00 47.12 84 PHE A O 1
ATOM 665 N N . PRO A 1 85 ? -13.974 14.970 11.001 1.00 48.16 85 PRO A N 1
ATOM 666 C CA . PRO A 1 85 ? -14.857 15.752 11.841 1.00 48.16 85 PRO A CA 1
ATOM 667 C C . PRO A 1 85 ? -14.786 15.152 13.252 1.00 48.16 85 PRO A C 1
ATOM 669 O O . PRO A 1 85 ? -15.319 14.081 13.520 1.00 48.16 85 PRO A O 1
ATOM 672 N N . GLY A 1 86 ? -14.095 15.844 14.156 1.00 48.50 86 GLY A N 1
ATOM 673 C CA . GLY A 1 86 ? -14.324 15.710 15.595 1.00 48.50 86 GLY A CA 1
ATOM 674 C C . GLY A 1 86 ? -13.643 14.539 16.310 1.00 48.50 86 GLY A C 1
ATOM 675 O O . GLY A 1 86 ? -14.280 13.565 16.692 1.00 48.50 86 GLY A O 1
ATOM 676 N N . ARG A 1 87 ? -12.380 14.727 16.696 1.00 43.84 87 ARG A N 1
ATOM 677 C CA . ARG A 1 87 ? -11.986 14.445 18.083 1.00 43.84 87 ARG A CA 1
ATOM 678 C C . ARG A 1 87 ? -11.549 15.771 18.683 1.00 43.84 87 ARG A C 1
ATOM 680 O O . ARG A 1 87 ? -10.423 16.204 18.470 1.00 43.84 87 ARG A O 1
ATOM 687 N N . LYS A 1 88 ? -12.451 16.445 19.404 1.00 47.72 88 LYS A N 1
ATOM 688 C CA . LYS A 1 88 ? -11.979 17.381 20.425 1.00 47.72 88 LYS A CA 1
ATOM 689 C C . LYS A 1 88 ? -11.217 16.521 21.422 1.00 47.72 88 LYS A C 1
ATOM 691 O O . LYS A 1 88 ? -11.803 15.605 21.997 1.00 47.72 88 LYS A O 1
ATOM 696 N N . ALA A 1 89 ? -9.921 16.770 21.559 1.00 48.94 89 ALA A N 1
ATOM 697 C CA . ALA A 1 89 ? -9.185 16.326 22.723 1.00 48.94 89 ALA A CA 1
ATOM 698 C C . ALA A 1 89 ? -9.922 16.908 23.935 1.00 48.94 89 ALA A C 1
ATOM 700 O O . ALA A 1 89 ? -9.893 18.115 24.164 1.00 48.94 89 ALA A O 1
ATOM 701 N N . LYS A 1 90 ? -10.684 16.072 24.645 1.00 42.72 90 LYS A N 1
ATOM 702 C CA . LYS A 1 90 ? -10.989 16.354 26.039 1.00 42.72 90 LYS A CA 1
ATOM 703 C C . LYS A 1 90 ? -9.678 16.101 26.760 1.00 42.72 90 LYS A C 1
ATOM 705 O O . LYS A 1 90 ? -9.346 14.956 27.051 1.00 42.72 90 LYS A O 1
ATOM 710 N N . THR A 1 91 ? -8.893 17.155 26.930 1.00 49.72 91 THR A N 1
ATOM 711 C CA . THR A 1 91 ? -7.915 17.172 28.005 1.00 49.72 91 THR A CA 1
ATOM 712 C C . THR A 1 91 ? -8.748 17.222 29.278 1.00 49.72 91 THR A C 1
ATOM 714 O O . THR A 1 91 ? -9.273 18.267 29.652 1.00 49.72 91 THR A O 1
ATOM 717 N N . ASP A 1 92 ? -8.986 16.041 29.837 1.00 54.25 92 ASP A N 1
ATOM 718 C CA . ASP A 1 92 ? -9.362 15.881 31.229 1.00 54.25 92 ASP A CA 1
ATOM 719 C C . ASP A 1 92 ? -8.172 16.417 32.030 1.00 54.25 92 ASP A C 1
ATOM 721 O O . ASP A 1 92 ? -7.058 15.893 31.957 1.00 54.25 92 ASP A O 1
ATOM 725 N N . THR A 1 93 ? -8.350 17.556 32.679 1.00 54.97 93 THR A N 1
ATOM 726 C CA . THR A 1 93 ? -7.426 18.001 33.719 1.00 54.97 93 THR A CA 1
ATOM 727 C C . THR A 1 93 ? -8.286 18.509 34.850 1.00 54.97 93 THR A C 1
ATOM 729 O O . THR A 1 93 ? -8.533 19.701 35.007 1.00 54.97 93 THR A O 1
ATOM 732 N N . ASP A 1 94 ? -8.811 17.527 35.569 1.00 56.44 94 ASP A N 1
ATOM 733 C CA . ASP A 1 94 ? -9.147 17.640 36.972 1.00 56.44 94 ASP A CA 1
ATOM 734 C C . ASP A 1 94 ? -7.856 17.994 37.729 1.00 56.44 94 ASP A C 1
ATOM 736 O O . ASP A 1 94 ? -6.926 17.190 37.807 1.00 56.44 94 ASP A O 1
ATOM 740 N N . ILE A 1 95 ? -7.754 19.241 38.189 1.00 62.19 95 ILE A N 1
ATOM 741 C CA . ILE A 1 95 ? -6.883 19.612 39.304 1.00 62.19 95 ILE A CA 1
ATOM 742 C C . ILE A 1 95 ? -7.765 20.419 40.253 1.00 62.19 95 ILE A C 1
ATOM 744 O O . ILE A 1 95 ? -7.970 21.623 40.084 1.00 62.19 95 ILE A O 1
ATOM 748 N N . GLU A 1 96 ? -8.320 19.715 41.241 1.00 58.06 96 GLU A N 1
ATOM 749 C CA . GLU A 1 96 ? -8.478 20.261 42.583 1.00 58.06 96 GLU A CA 1
ATOM 750 C C . GLU A 1 96 ? -7.158 20.925 42.994 1.00 58.06 96 GLU A C 1
ATOM 752 O O . GLU A 1 96 ? -6.160 20.234 43.150 1.00 58.06 96 GLU A O 1
ATOM 757 N N . GLU A 1 97 ? -7.149 22.229 43.255 1.00 53.84 97 GLU A N 1
ATOM 758 C CA . GLU A 1 97 ? -6.482 22.697 44.466 1.00 53.84 97 GLU A CA 1
ATOM 759 C C . GLU A 1 97 ? -7.299 23.802 45.125 1.00 53.84 97 GLU A C 1
ATOM 761 O O . GLU A 1 97 ? -7.665 24.836 44.566 1.00 53.84 97 GLU A O 1
ATOM 766 N N . LYS A 1 98 ? -7.638 23.456 46.354 1.00 57.62 98 LYS A N 1
ATOM 767 C CA . LYS A 1 98 ? -8.363 24.179 47.371 1.00 57.62 98 LYS A CA 1
ATOM 768 C C . LYS A 1 98 ? -7.329 24.925 48.219 1.00 57.62 98 LYS A C 1
ATOM 770 O O . LYS A 1 98 ? -6.270 24.365 48.483 1.00 57.62 98 LYS A O 1
ATOM 775 N N . HIS A 1 99 ? -7.763 26.062 48.770 1.00 44.25 99 HIS A N 1
ATOM 776 C CA . HIS A 1 99 ? -7.231 26.778 49.949 1.00 44.25 99 HIS A CA 1
ATOM 777 C C . HIS A 1 99 ? -6.081 27.773 49.749 1.00 44.25 99 HIS A C 1
ATOM 779 O O . HIS A 1 99 ? -5.229 27.569 48.893 1.00 44.25 99 HIS A O 1
ATOM 785 N N . PRO A 1 100 ? -5.918 28.722 50.690 1.00 59.91 100 PRO A N 1
ATOM 786 C CA . PRO A 1 100 ? -6.911 29.596 51.331 1.00 59.91 100 PRO A CA 1
ATOM 787 C C . PRO A 1 100 ? -6.576 31.094 51.172 1.00 59.91 100 PRO A C 1
ATOM 789 O O . PRO A 1 100 ? -5.394 31.439 50.949 1.00 59.91 100 PRO A O 1
#

pLDDT: mean 79.26, std 16.67, range [42.72, 95.19]

Foldseek 3Di:
DDWDWDKDWDCQDPPPRHIFIFIKIWDKDFDPDPDQFDKDKDKDWDWAADPVPRDIDIDIDIDIADRGIDTPDMGTPYTPDDDDDDDPPPPPDDDDDDDD

Sequence (100 aa):
MTDNVESVTIAFCPFCKRKHTYEIRVERSKRKTNKKTVPRRKTVTKAFTCPNTGEVFNCAFVLSEEADSEISSVEVIGPTKAPFPGRKAKTDTDIEEKHP

Secondary structure (DSSP, 8-state):
-EEEEEEEEES--TTT-S-EEEEEEEEEEE---SS-PPPEEEEEEEEEE-TTT--EEEEEEEEEEPSSEEEEEEEEEEE---------------------